Protein AF-A0A1X7I5N1-F1 (afdb_monomer_lite)

Radius of gyration: 33.95 Å; chains: 1; bounding box: 71×21×90 Å

Sequence (105 aa):
MADFQTIEEIEAWIAKNGEKAFNDNIDLGNFAGRRLENARAYRDRENERRASDTLERQAVAAEGAAAAAAEQTVINKNALTISKWALAVAVFALFVSIFVPIFRK

Foldseek 3Di:
DDLPPDPVVVVVVCVVPNPVVLVVCLVVVVDDDSSSVNSVVVVVVVVVVVVVVVVVVVVVVVVVVVVVVVVVVVVVVVVVVVVVVVVVVVVVVVVCVVVVVVVVD

Secondary structure (DSSP, 8-state):
-----SHHHHHHHHHHH-HHHHHHHHHTT-S-THHHHHHHHHHHHHHHHHHHHHHHHHHHHHHHHHHHHHHHHHHHHHHHHHHHHHHHHHHHHHHHHHHTTTTT-

Organism: NCBI:txid1515439

pLDDT: mean 75.58, std 13.78, range [45.69, 92.81]

Structure (mmCIF, N/CA/C/O backbone):
data_AF-A0A1X7I5N1-F1
#
_entry.id   AF-A0A1X7I5N1-F1
#
loop_
_atom_site.group_PDB
_atom_site.id
_atom_site.type_symbol
_atom_site.label_atom_id
_atom_site.label_alt_id
_atom_site.label_comp_id
_atom_site.label_asym_id
_atom_site.label_entity_id
_atom_site.label_seq_id
_atom_site.pdbx_PDB_ins_code
_atom_site.Cartn_x
_atom_site.Cartn_y
_atom_site.Cartn_z
_atom_site.occupancy
_atom_site.B_iso_or_equiv
_atom_site.auth_seq_id
_atom_site.auth_comp_id
_atom_site.auth_asym_id
_atom_site.auth_atom_id
_atom_site.pdbx_PDB_model_num
ATOM 1 N N . MET A 1 1 ? -16.144 1.271 28.125 1.00 55.72 1 MET A N 1
ATOM 2 C CA . MET A 1 1 ? -15.283 0.938 26.966 1.00 55.72 1 MET A CA 1
ATOM 3 C C . MET A 1 1 ? -15.203 2.186 26.102 1.00 55.72 1 MET A C 1
ATOM 5 O O . MET A 1 1 ? -16.230 2.830 25.981 1.00 55.72 1 MET A O 1
ATOM 9 N N . ALA A 1 2 ? -14.032 2.561 25.574 1.00 66.69 2 ALA A N 1
ATOM 10 C CA . ALA A 1 2 ? -13.933 3.698 24.650 1.00 66.69 2 ALA A CA 1
ATOM 11 C C . ALA A 1 2 ? -14.816 3.449 23.413 1.00 66.69 2 ALA A C 1
ATOM 13 O O . ALA A 1 2 ? -14.822 2.330 22.888 1.00 66.69 2 ALA A O 1
ATOM 14 N N . ASP A 1 3 ? -15.565 4.471 22.998 1.00 78.12 3 ASP A N 1
ATOM 15 C CA . ASP A 1 3 ? -16.550 4.419 21.904 1.00 78.12 3 ASP A CA 1
ATOM 16 C C . ASP A 1 3 ? -15.919 4.709 20.528 1.00 78.12 3 ASP A C 1
ATOM 18 O O . ASP A 1 3 ? -16.643 4.774 19.536 1.00 78.12 3 ASP A O 1
ATOM 22 N N . PHE A 1 4 ? -14.589 4.866 20.454 1.00 87.25 4 PHE A N 1
ATOM 23 C CA . PHE A 1 4 ? -13.873 5.277 19.240 1.00 87.25 4 PHE A CA 1
ATOM 24 C C . PHE A 1 4 ? -14.433 6.585 18.681 1.00 87.25 4 PHE A C 1
ATOM 26 O O . PHE A 1 4 ? -14.810 6.672 17.515 1.00 87.25 4 PHE A O 1
ATOM 33 N N . GLN A 1 5 ? -14.563 7.590 19.546 1.00 83.94 5 GLN A N 1
ATOM 34 C CA . GLN A 1 5 ? -15.144 8.879 19.172 1.00 83.94 5 GLN A CA 1
ATOM 35 C C . GLN A 1 5 ? -14.170 9.724 18.354 1.00 83.94 5 GLN A C 1
ATOM 37 O O . GLN A 1 5 ? -14.601 10.535 17.536 1.00 83.94 5 GLN A O 1
ATOM 42 N N . THR A 1 6 ? -12.867 9.519 18.549 1.00 88.19 6 THR A N 1
ATOM 43 C CA . THR A 1 6 ? -11.815 10.195 17.789 1.00 88.19 6 THR A CA 1
ATOM 44 C C . THR A 1 6 ? -10.959 9.196 17.024 1.00 88.19 6 THR A C 1
ATOM 46 O O . THR A 1 6 ? -10.869 8.015 17.368 1.00 88.19 6 THR A O 1
ATOM 49 N N . ILE A 1 7 ? -10.303 9.688 15.973 1.00 86.56 7 ILE A N 1
ATOM 50 C CA . ILE A 1 7 ? -9.329 8.903 15.210 1.00 86.56 7 ILE A CA 1
ATOM 51 C C . ILE A 1 7 ? -8.160 8.487 16.115 1.00 86.56 7 ILE A C 1
ATOM 53 O O . ILE A 1 7 ? -7.737 7.339 16.071 1.00 86.56 7 ILE A O 1
ATOM 57 N N . GLU A 1 8 ? -7.714 9.373 17.006 1.00 90.19 8 GLU A N 1
ATOM 58 C CA . GLU A 1 8 ? -6.634 9.107 17.964 1.00 90.19 8 GLU A CA 1
ATOM 59 C C . GLU A 1 8 ? -6.951 7.929 18.895 1.00 90.19 8 GLU A C 1
ATOM 61 O O . GLU A 1 8 ? -6.073 7.126 19.199 1.00 90.19 8 GLU A O 1
ATOM 66 N N . GLU A 1 9 ? -8.208 7.772 19.328 1.00 89.50 9 GLU A N 1
ATOM 67 C CA . GLU A 1 9 ? -8.620 6.613 20.129 1.00 89.50 9 GLU A CA 1
ATOM 68 C C . GLU A 1 9 ? -8.527 5.302 19.341 1.00 89.50 9 GLU A C 1
ATOM 70 O O . GLU A 1 9 ? -8.141 4.267 19.894 1.00 89.50 9 GLU A O 1
ATOM 75 N N . ILE A 1 10 ? -8.885 5.340 18.055 1.00 88.81 10 ILE A N 1
ATOM 76 C CA . ILE A 1 10 ? -8.791 4.189 17.155 1.00 88.81 10 ILE A CA 1
ATOM 77 C C . ILE A 1 10 ? -7.319 3.841 16.930 1.00 88.81 10 ILE A C 1
ATOM 79 O O . ILE A 1 10 ? -6.931 2.687 17.104 1.00 88.81 10 ILE A O 1
ATOM 83 N N . GLU A 1 11 ? -6.485 4.833 16.633 1.00 90.25 11 GLU A N 1
ATOM 84 C CA . GLU A 1 11 ? -5.049 4.659 16.411 1.00 90.25 11 GLU A CA 1
ATOM 85 C C . GLU A 1 11 ? -4.325 4.180 17.668 1.00 90.25 11 GLU A C 1
ATOM 87 O O . GLU A 1 11 ? -3.517 3.260 17.589 1.00 90.25 11 GLU A O 1
ATOM 92 N N . ALA A 1 12 ? -4.657 4.708 18.848 1.00 91.69 12 ALA A N 1
ATOM 93 C CA . ALA A 1 12 ? -4.111 4.225 20.114 1.00 91.69 12 ALA A CA 1
ATOM 94 C C . ALA A 1 12 ? -4.516 2.768 20.387 1.00 91.69 12 ALA A C 1
ATOM 96 O O . ALA A 1 12 ? -3.719 1.968 20.890 1.00 91.69 12 ALA A O 1
ATOM 97 N N . TRP A 1 13 ? -5.750 2.391 20.037 1.00 91.44 13 TRP A N 1
ATOM 98 C CA . TRP A 1 13 ? -6.199 1.007 20.149 1.00 91.44 13 TRP A CA 1
ATOM 99 C C . TRP A 1 13 ? -5.460 0.095 19.160 1.00 91.44 13 TRP A C 1
ATOM 101 O O . TRP A 1 13 ? -5.011 -0.982 19.561 1.00 91.44 13 TRP A O 1
ATOM 111 N N . ILE A 1 14 ? -5.287 0.527 17.907 1.00 91.88 14 ILE A N 1
ATOM 112 C CA . ILE A 1 14 ? -4.540 -0.194 16.866 1.00 91.88 14 ILE A CA 1
ATOM 113 C C . ILE A 1 14 ? -3.065 -0.326 17.253 1.00 91.88 14 ILE A C 1
ATOM 115 O O . ILE A 1 14 ? -2.512 -1.415 17.154 1.00 91.88 14 ILE A O 1
ATOM 119 N N . ALA A 1 15 ? -2.434 0.727 17.768 1.00 91.75 15 ALA A N 1
ATOM 120 C CA . ALA A 1 15 ? -1.042 0.700 18.213 1.00 91.75 15 ALA A CA 1
ATOM 121 C C . ALA A 1 15 ? -0.822 -0.311 19.349 1.00 91.75 15 ALA A C 1
ATOM 123 O O . ALA A 1 15 ? 0.225 -0.949 19.429 1.00 91.75 15 ALA A O 1
ATOM 124 N N . LYS A 1 16 ? -1.827 -0.488 20.216 1.00 91.94 16 LYS A N 1
ATOM 125 C CA . LYS A 1 16 ? -1.764 -1.413 21.351 1.00 91.94 16 LYS A CA 1
ATOM 126 C C . LYS A 1 16 ? -2.076 -2.868 20.986 1.00 91.94 16 LYS A C 1
ATOM 128 O O . LYS A 1 16 ? -1.485 -3.768 21.573 1.00 91.94 16 LYS A O 1
ATOM 133 N N . ASN A 1 17 ? -3.030 -3.108 20.084 1.00 91.88 17 ASN A N 1
ATOM 134 C CA . ASN A 1 17 ? -3.556 -4.456 19.801 1.00 91.88 17 ASN A CA 1
ATOM 135 C C . ASN A 1 17 ? -3.177 -4.983 18.407 1.00 91.88 17 ASN A C 1
ATOM 137 O O . ASN A 1 17 ? -3.336 -6.170 18.132 1.00 91.88 17 ASN A O 1
ATOM 141 N N . GLY A 1 18 ? -2.672 -4.116 17.537 1.00 90.38 18 GLY A N 1
ATOM 142 C CA . GLY A 1 18 ? -2.370 -4.398 16.142 1.00 90.38 18 GLY A CA 1
ATOM 143 C C . GLY A 1 18 ? -3.552 -4.151 15.202 1.00 90.38 18 GLY A C 1
ATOM 144 O O . GLY A 1 18 ? -4.720 -4.352 15.542 1.00 90.38 18 GLY A O 1
ATOM 145 N N . GLU A 1 19 ? -3.228 -3.770 13.966 1.00 90.06 19 GLU A N 1
ATOM 146 C CA . GLU A 1 19 ? -4.201 -3.535 12.890 1.00 90.06 19 GLU A CA 1
ATOM 147 C C . GLU A 1 19 ? -4.964 -4.813 12.511 1.00 90.06 19 GLU A C 1
ATOM 149 O O . GLU A 1 19 ? -6.169 -4.784 12.272 1.00 90.06 19 GLU A O 1
ATOM 154 N N . LYS A 1 20 ? -4.293 -5.973 12.536 1.00 90.44 20 LYS A N 1
ATOM 155 C CA . LYS A 1 20 ? -4.954 -7.259 12.2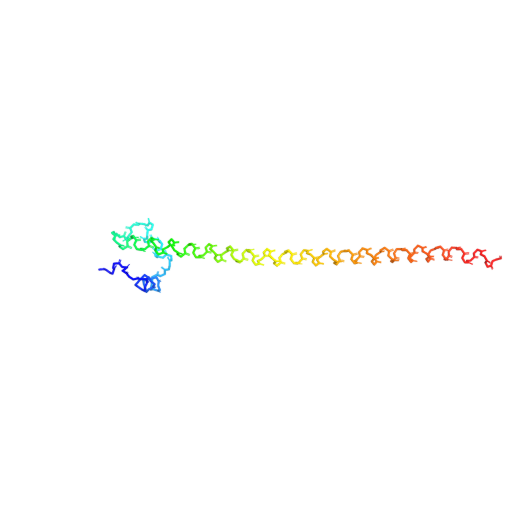84 1.00 90.44 20 LYS A CA 1
ATOM 156 C C . LYS A 1 20 ? -6.060 -7.526 13.304 1.00 90.44 20 LYS A C 1
ATOM 158 O O . LYS A 1 20 ? -7.173 -7.867 12.922 1.00 90.44 20 LYS A O 1
ATOM 163 N N . ALA A 1 21 ? -5.774 -7.318 14.590 1.00 90.38 21 ALA A N 1
ATOM 164 C CA . ALA A 1 21 ? -6.777 -7.487 15.632 1.00 90.38 21 ALA A CA 1
ATOM 165 C C . ALA A 1 21 ? -7.933 -6.495 15.453 1.00 90.38 21 ALA A C 1
ATOM 167 O O . ALA A 1 21 ? -9.073 -6.841 15.736 1.00 90.38 21 ALA A O 1
ATOM 168 N N . PHE A 1 22 ? -7.671 -5.278 14.975 1.00 92.38 22 PHE A N 1
ATOM 169 C CA . PHE A 1 22 ? -8.718 -4.291 14.711 1.00 92.38 22 PHE A CA 1
ATOM 170 C C . PHE A 1 22 ? -9.711 -4.782 13.659 1.00 92.38 22 PHE A C 1
ATOM 172 O O . PHE A 1 22 ? -10.913 -4.800 13.920 1.00 92.38 22 PHE A O 1
ATOM 179 N N . ASN A 1 23 ? -9.204 -5.254 12.520 1.00 91.31 23 ASN A N 1
ATOM 180 C CA . ASN A 1 23 ? -10.034 -5.791 11.445 1.00 91.31 23 ASN A CA 1
ATOM 181 C C . ASN A 1 23 ? -10.775 -7.059 11.884 1.00 91.31 23 ASN A C 1
ATOM 183 O O . ASN A 1 23 ? -11.992 -7.129 11.725 1.00 91.31 23 ASN A O 1
ATOM 187 N N . ASP A 1 24 ? -10.086 -7.988 12.554 1.00 92.81 24 ASP A N 1
ATOM 188 C CA . ASP A 1 24 ? -10.709 -9.203 13.090 1.00 92.81 24 ASP A CA 1
ATOM 189 C C . ASP A 1 24 ? -11.863 -8.850 14.053 1.00 92.81 24 ASP A C 1
ATOM 191 O O . ASP A 1 24 ? -12.923 -9.465 14.010 1.00 92.81 24 ASP A O 1
ATOM 195 N N . ASN A 1 25 ? -11.714 -7.820 14.896 1.00 90.31 25 ASN A N 1
ATOM 196 C CA . ASN A 1 25 ? -12.781 -7.387 15.807 1.00 90.31 25 ASN A CA 1
ATOM 197 C C . ASN A 1 25 ? -13.968 -6.710 15.099 1.00 90.31 25 ASN A C 1
ATOM 199 O O . ASN A 1 25 ? -15.094 -6.803 15.596 1.00 90.31 25 ASN A O 1
ATOM 203 N N . ILE A 1 26 ? -13.745 -6.047 13.960 1.00 90.75 26 ILE A N 1
ATOM 204 C CA . ILE A 1 26 ? -14.824 -5.512 13.114 1.00 90.75 26 ILE A CA 1
ATOM 205 C C . ILE A 1 26 ? -15.591 -6.661 12.452 1.00 90.75 26 ILE A C 1
ATOM 207 O O . ILE A 1 26 ? -16.824 -6.659 12.466 1.00 90.75 26 ILE A O 1
ATOM 211 N N . ASP A 1 27 ? -14.871 -7.627 11.883 1.00 90.38 27 ASP A N 1
ATOM 212 C CA . ASP A 1 27 ? -15.448 -8.694 11.062 1.00 90.38 27 ASP A CA 1
ATOM 213 C C . ASP A 1 27 ? -16.131 -9.773 11.915 1.00 90.38 27 ASP A C 1
ATOM 215 O O . ASP A 1 27 ? -17.209 -10.252 11.564 1.00 90.38 27 ASP A O 1
ATOM 219 N N . LEU A 1 28 ? -15.564 -10.097 13.081 1.00 90.56 28 LEU A N 1
ATOM 220 C CA . LEU A 1 28 ? -16.151 -11.031 14.048 1.00 90.56 28 LEU A CA 1
ATOM 221 C C . LEU A 1 28 ? -17.284 -10.407 14.881 1.00 90.56 28 LEU A 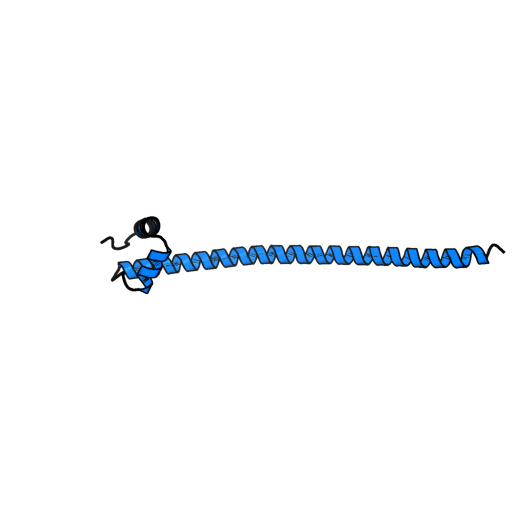C 1
ATOM 223 O O . LEU A 1 28 ? -17.894 -11.097 15.694 1.00 90.56 28 LEU A O 1
ATOM 227 N N . GLY A 1 29 ? -17.578 -9.114 14.699 1.00 86.06 29 GLY A N 1
ATOM 228 C CA . GLY A 1 29 ? -18.660 -8.428 15.412 1.00 86.06 29 GLY A CA 1
ATOM 229 C C . GLY A 1 29 ? -18.385 -8.196 16.901 1.00 86.06 2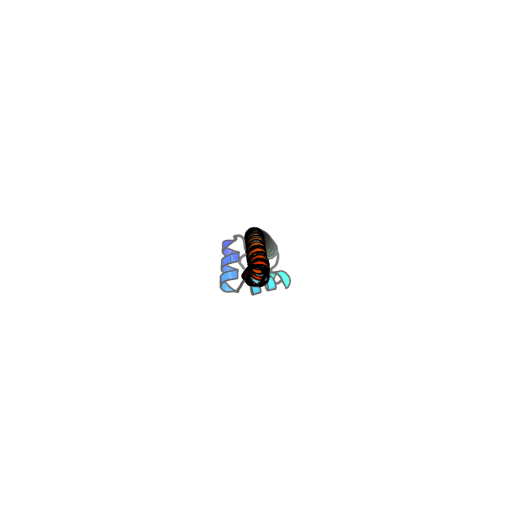9 GLY A C 1
ATOM 230 O O . GLY A 1 29 ? -19.317 -8.020 17.682 1.00 86.06 29 GLY A O 1
ATOM 231 N N . ASN A 1 30 ? -17.113 -8.178 17.308 1.00 87.69 30 ASN A N 1
ATOM 232 C CA . ASN A 1 30 ? -16.716 -7.915 18.694 1.00 87.69 30 ASN A CA 1
ATOM 233 C C . ASN A 1 30 ? -16.875 -6.432 19.072 1.00 87.69 30 ASN A C 1
ATOM 235 O O . ASN A 1 30 ? -16.966 -6.091 20.253 1.00 87.69 30 ASN A O 1
ATOM 239 N N . PHE A 1 31 ? -16.906 -5.534 18.082 1.00 89.69 31 PHE A N 1
ATOM 240 C CA . PHE A 1 31 ? -17.340 -4.153 18.277 1.00 89.69 31 PHE A CA 1
ATOM 241 C C . PHE A 1 31 ? -18.847 -4.029 18.060 1.00 89.69 31 PHE A C 1
ATOM 243 O O . PHE A 1 31 ? -19.403 -4.597 17.124 1.00 89.69 31 PHE A O 1
ATOM 250 N N . ALA A 1 32 ? -19.500 -3.232 18.905 1.00 86.12 32 ALA A N 1
ATOM 251 C CA . ALA A 1 32 ? -20.941 -3.015 18.862 1.00 86.12 32 ALA A CA 1
ATOM 252 C C . ALA A 1 32 ? -21.291 -1.521 18.851 1.00 86.12 32 ALA A C 1
ATOM 254 O O . ALA A 1 32 ? -20.538 -0.681 19.352 1.00 86.12 32 ALA A O 1
ATOM 255 N N . GLY A 1 33 ? -22.461 -1.200 18.293 1.00 87.81 33 GLY A N 1
ATOM 256 C CA . GLY A 1 33 ? -23.013 0.156 18.267 1.00 87.81 33 GLY A CA 1
ATOM 257 C C . GLY A 1 33 ? -22.110 1.168 17.558 1.00 87.81 33 GLY A C 1
ATOM 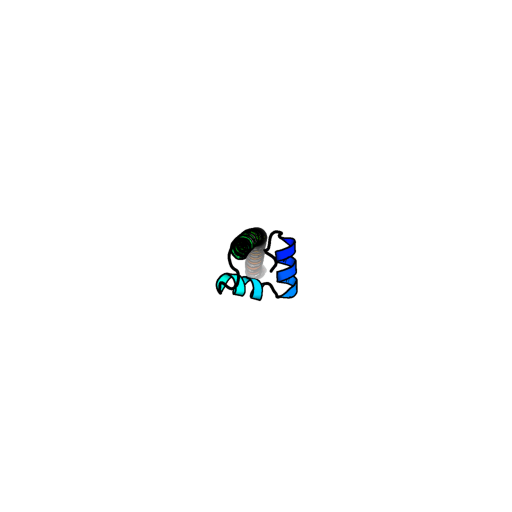258 O O . GLY A 1 33 ? -21.458 0.846 16.565 1.00 87.81 33 GLY A O 1
ATOM 259 N N . ARG A 1 34 ? -22.041 2.389 18.104 1.00 88.00 34 ARG A N 1
ATOM 260 C CA . ARG A 1 34 ? -21.253 3.507 17.545 1.00 88.00 34 ARG A CA 1
ATOM 261 C C . ARG A 1 34 ? -19.777 3.167 17.353 1.00 88.00 34 ARG A C 1
ATOM 263 O O . ARG A 1 34 ? -19.153 3.626 16.404 1.00 88.00 34 ARG A O 1
ATOM 270 N N . ARG A 1 35 ? -19.234 2.305 18.213 1.00 88.62 35 ARG A N 1
ATOM 271 C CA . ARG A 1 35 ? -17.848 1.856 18.112 1.00 88.62 35 ARG A CA 1
ATOM 272 C C . ARG A 1 35 ? -17.586 1.078 16.821 1.00 88.62 35 ARG A C 1
ATOM 274 O O . ARG A 1 35 ? -16.543 1.265 16.206 1.00 88.62 35 ARG A O 1
ATOM 281 N N . LEU A 1 36 ? -18.519 0.217 16.408 1.00 91.12 36 LEU A N 1
ATOM 282 C CA . LEU A 1 36 ? -18.412 -0.533 15.153 1.00 91.12 36 LEU A CA 1
ATOM 283 C C . LEU A 1 36 ? -18.555 0.390 13.941 1.00 91.12 36 LEU A C 1
ATOM 285 O O . LEU A 1 36 ? -17.809 0.251 12.976 1.00 91.12 36 LEU A O 1
ATOM 289 N N . GLU A 1 37 ? -19.498 1.329 14.000 1.00 90.88 37 GLU A N 1
ATOM 290 C CA . GLU A 1 37 ? -19.737 2.306 12.935 1.00 90.88 37 GLU A CA 1
ATOM 291 C C . GLU A 1 37 ? -18.492 3.166 12.680 1.00 90.88 37 GLU A C 1
ATOM 293 O O . GLU A 1 37 ? -17.997 3.227 11.555 1.00 90.88 37 GLU A O 1
ATOM 298 N N . ASN A 1 38 ? -17.903 3.714 13.745 1.00 91.50 38 ASN A N 1
ATOM 299 C CA . ASN A 1 38 ? -16.678 4.505 13.661 1.00 91.50 38 ASN A CA 1
ATOM 300 C C . ASN A 1 38 ? -15.477 3.670 13.199 1.00 91.50 38 ASN A C 1
ATOM 302 O O . ASN A 1 38 ? -14.675 4.140 12.391 1.00 91.50 38 ASN A O 1
ATOM 306 N N . ALA A 1 39 ? -15.367 2.418 13.659 1.00 89.31 39 ALA A N 1
ATOM 307 C CA . ALA A 1 39 ? -14.299 1.516 13.239 1.00 89.31 39 ALA A CA 1
ATOM 308 C C . ALA A 1 39 ? -14.372 1.183 11.737 1.00 89.31 39 ALA A C 1
ATOM 310 O O . ALA A 1 39 ? -13.350 1.200 11.052 1.00 89.31 39 ALA A O 1
ATOM 311 N N . ARG A 1 40 ? -15.579 0.941 11.206 1.00 91.56 40 ARG A N 1
ATOM 312 C CA . ARG A 1 40 ? -15.805 0.722 9.768 1.00 91.56 40 ARG A CA 1
ATOM 313 C C . ARG A 1 40 ? -15.497 1.974 8.957 1.00 91.56 40 ARG A C 1
ATOM 315 O O . ARG A 1 40 ? -14.719 1.898 8.016 1.00 91.56 40 ARG A O 1
ATOM 322 N N . ALA A 1 41 ? -16.009 3.128 9.382 1.00 91.56 41 ALA A N 1
ATOM 323 C CA . ALA A 1 41 ? -15.744 4.398 8.712 1.00 91.56 41 ALA A CA 1
ATOM 324 C C . ALA A 1 41 ? -14.250 4.768 8.696 1.00 91.56 41 ALA A C 1
ATOM 326 O O . ALA A 1 41 ? -13.792 5.455 7.785 1.00 91.56 41 ALA A O 1
ATOM 327 N N . TYR A 1 42 ? -13.482 4.361 9.710 1.00 91.31 42 TYR A N 1
ATOM 328 C CA . TYR A 1 42 ? -12.027 4.508 9.707 1.00 91.31 42 TYR A CA 1
ATOM 329 C C . TYR A 1 42 ? -11.366 3.552 8.706 1.00 91.31 42 TYR A C 1
ATOM 331 O O . TYR A 1 42 ? -10.581 3.994 7.870 1.00 91.31 42 TYR A O 1
ATOM 339 N N . ARG A 1 43 ? -11.726 2.262 8.743 1.00 90.81 43 ARG A N 1
ATOM 340 C CA . ARG A 1 43 ? -11.200 1.245 7.820 1.00 90.81 43 ARG A CA 1
ATOM 341 C C . ARG A 1 43 ? -11.442 1.616 6.357 1.00 90.81 43 ARG A C 1
ATOM 343 O O . ARG A 1 43 ? -10.543 1.470 5.537 1.00 90.81 43 ARG A O 1
ATOM 350 N N . ASP A 1 44 ? -12.637 2.093 6.035 1.00 90.38 44 ASP A N 1
ATOM 351 C CA . ASP A 1 44 ? -13.008 2.422 4.660 1.00 90.38 44 ASP A CA 1
ATOM 352 C C . ASP A 1 44 ? -12.193 3.622 4.143 1.00 90.38 44 ASP A C 1
ATOM 354 O O . ASP A 1 44 ? -11.615 3.542 3.061 1.00 90.38 44 ASP A O 1
ATOM 358 N N . ARG A 1 45 ? -12.008 4.668 4.966 1.00 88.31 45 ARG A N 1
ATOM 359 C CA . ARG A 1 45 ? -11.124 5.808 4.646 1.00 88.31 45 ARG A CA 1
ATOM 360 C C . ARG A 1 45 ? -9.671 5.387 4.428 1.00 88.31 45 ARG A C 1
ATOM 362 O O . ARG A 1 45 ? -9.013 5.869 3.509 1.00 88.31 45 ARG A O 1
ATOM 369 N N . GLU A 1 46 ? -9.163 4.488 5.264 1.00 88.38 46 GLU A N 1
ATOM 370 C CA . GLU A 1 46 ? -7.791 3.994 5.142 1.00 88.38 46 GLU A CA 1
ATOM 371 C C . GLU A 1 46 ? -7.611 3.122 3.887 1.00 88.38 46 GLU A C 1
ATOM 373 O O . GLU A 1 46 ? -6.600 3.225 3.191 1.00 88.38 46 GLU A O 1
ATOM 378 N N . ASN A 1 47 ? -8.615 2.316 3.534 1.00 86.62 47 ASN A N 1
ATOM 379 C CA . ASN A 1 47 ? -8.618 1.540 2.295 1.00 86.62 47 ASN A CA 1
ATOM 380 C C . ASN A 1 47 ? -8.647 2.437 1.052 1.00 86.62 47 ASN A C 1
ATOM 382 O O . ASN A 1 47 ? -7.899 2.181 0.109 1.00 86.62 47 ASN A O 1
ATOM 386 N N . GLU A 1 48 ? -9.464 3.492 1.048 1.00 83.75 48 GLU A N 1
ATOM 387 C CA . GLU A 1 48 ? -9.505 4.477 -0.041 1.00 83.75 48 GLU A CA 1
ATOM 388 C C . GLU A 1 48 ? -8.153 5.166 -0.222 1.00 83.75 48 GLU A C 1
ATOM 390 O O . GLU A 1 48 ? -7.638 5.256 -1.339 1.00 83.75 48 GLU A O 1
ATOM 395 N N . ARG A 1 49 ? -7.526 5.584 0.882 1.00 83.75 49 ARG A N 1
ATOM 396 C CA . ARG A 1 49 ? -6.195 6.190 0.850 1.00 83.75 49 ARG A CA 1
ATOM 397 C C . ARG A 1 49 ? -5.148 5.224 0.291 1.00 83.75 49 ARG A C 1
ATOM 399 O O . ARG A 1 49 ? -4.405 5.586 -0.614 1.00 83.75 49 ARG A O 1
ATOM 406 N N . ARG A 1 50 ? -5.123 3.972 0.757 1.00 79.94 50 ARG A N 1
ATOM 407 C CA . ARG A 1 50 ? -4.198 2.941 0.247 1.00 79.94 50 ARG A CA 1
ATOM 408 C C . ARG A 1 50 ? -4.437 2.612 -1.224 1.00 79.94 50 ARG A C 1
ATOM 410 O O . ARG A 1 50 ? -3.475 2.356 -1.949 1.00 79.94 50 ARG A O 1
ATOM 417 N N . ALA A 1 51 ? -5.690 2.615 -1.672 1.00 74.56 51 ALA A N 1
ATOM 418 C CA . ALA A 1 51 ? -6.029 2.444 -3.079 1.00 74.56 51 ALA A CA 1
ATOM 419 C C . ALA A 1 51 ? -5.489 3.612 -3.918 1.00 74.56 51 ALA A C 1
ATOM 421 O O . ALA A 1 51 ? -4.857 3.368 -4.944 1.00 74.56 51 ALA A O 1
ATOM 422 N N . SER A 1 52 ? -5.647 4.853 -3.447 1.00 73.69 52 SER A N 1
ATOM 423 C CA . SER A 1 52 ? -5.078 6.041 -4.094 1.00 73.69 52 SER A CA 1
ATOM 424 C C . SER A 1 52 ? -3.549 5.978 -4.168 1.00 73.69 52 SER A C 1
ATOM 426 O O . SER A 1 52 ? -2.988 6.120 -5.251 1.00 73.69 52 SER A O 1
ATOM 428 N N . ASP A 1 53 ? -2.874 5.663 -3.060 1.00 74.75 53 ASP A N 1
ATOM 429 C CA . ASP A 1 53 ? -1.409 5.541 -3.013 1.00 74.75 53 ASP A CA 1
ATOM 430 C C . ASP A 1 53 ? -0.903 4.424 -3.945 1.00 74.75 53 ASP A C 1
ATOM 432 O O . ASP A 1 53 ? 0.167 4.518 -4.550 1.00 74.75 53 ASP A O 1
ATOM 436 N N . THR A 1 54 ? -1.670 3.339 -4.075 1.00 70.38 54 THR A N 1
ATOM 437 C CA . THR A 1 54 ? -1.342 2.233 -4.982 1.00 70.38 54 THR A CA 1
ATOM 438 C C . THR A 1 54 ? -1.498 2.654 -6.440 1.00 70.38 54 THR A C 1
ATOM 440 O O . THR A 1 54 ? -0.630 2.335 -7.252 1.00 70.38 54 THR A O 1
ATOM 443 N N . LEU A 1 55 ? -2.562 3.387 -6.776 1.00 66.44 55 LEU A N 1
ATOM 444 C CA . LEU A 1 55 ? -2.774 3.932 -8.117 1.00 66.44 55 LEU A CA 1
ATOM 445 C C . LEU A 1 55 ? -1.684 4.940 -8.491 1.00 66.44 55 LEU A C 1
ATOM 447 O O . LEU A 1 55 ? -1.171 4.882 -9.604 1.00 66.44 55 LEU A O 1
ATOM 451 N N . GLU A 1 56 ? -1.269 5.799 -7.562 1.00 63.09 56 GLU A N 1
ATOM 452 C CA . GLU A 1 56 ? -0.179 6.752 -7.781 1.00 63.09 56 GLU A CA 1
ATOM 453 C C . GLU A 1 56 ? 1.155 6.031 -8.023 1.00 63.09 56 GLU A C 1
ATOM 455 O O . GLU A 1 56 ? 1.852 6.312 -8.995 1.00 63.09 56 GLU A O 1
ATOM 460 N N . ARG A 1 57 ? 1.483 5.010 -7.220 1.00 59.91 57 ARG A N 1
ATOM 461 C CA . ARG A 1 57 ? 2.684 4.187 -7.450 1.00 59.91 57 ARG A CA 1
ATOM 462 C C . ARG A 1 57 ? 2.633 3.429 -8.772 1.00 59.91 57 ARG A C 1
ATOM 464 O O . ARG A 1 57 ? 3.666 3.289 -9.423 1.00 59.91 57 ARG A O 1
ATOM 471 N N . GLN A 1 58 ? 1.464 2.932 -9.172 1.00 63.41 58 GLN A N 1
ATOM 472 C CA . GLN A 1 58 ? 1.290 2.281 -10.471 1.00 63.41 58 GLN A CA 1
ATOM 473 C C . GLN A 1 58 ? 1.427 3.274 -11.624 1.00 63.41 58 GLN A C 1
ATOM 475 O O . GLN A 1 58 ? 2.044 2.928 -12.626 1.00 63.41 58 GLN A O 1
ATOM 480 N N . ALA A 1 59 ? 0.924 4.501 -11.477 1.00 60.50 59 ALA A N 1
ATOM 481 C CA . ALA A 1 59 ? 1.109 5.565 -12.456 1.00 60.50 59 ALA A CA 1
ATOM 482 C C . ALA A 1 59 ? 2.595 5.923 -12.605 1.00 60.50 59 ALA A C 1
ATOM 484 O O . ALA A 1 59 ? 3.114 5.892 -13.716 1.00 60.50 59 ALA A O 1
ATOM 485 N N . VAL A 1 60 ? 3.314 6.122 -11.496 1.00 65.19 60 VAL A N 1
ATOM 486 C CA . VAL A 1 60 ? 4.764 6.387 -11.510 1.00 65.19 60 VAL A CA 1
ATOM 487 C C . VAL A 1 60 ? 5.549 5.215 -12.114 1.00 65.19 60 VAL A C 1
ATOM 489 O O . VAL A 1 60 ? 6.472 5.415 -12.904 1.00 65.19 60 VAL A O 1
ATOM 492 N N . ALA A 1 61 ? 5.180 3.971 -11.796 1.00 59.50 61 ALA A N 1
ATOM 493 C CA . ALA A 1 61 ? 5.806 2.790 -12.389 1.00 59.50 61 ALA A CA 1
ATOM 494 C C . ALA A 1 61 ? 5.506 2.662 -13.894 1.00 59.50 61 ALA A C 1
ATOM 496 O O . ALA A 1 61 ? 6.387 2.273 -14.662 1.00 59.50 61 ALA A O 1
ATOM 497 N N . ALA A 1 62 ? 4.292 3.007 -14.327 1.00 57.59 62 ALA A N 1
ATOM 498 C CA . ALA A 1 62 ? 3.903 3.021 -15.734 1.00 57.59 62 ALA A CA 1
ATOM 499 C C . ALA A 1 62 ? 4.633 4.125 -16.515 1.00 57.59 62 ALA A C 1
ATOM 501 O O . ALA A 1 62 ? 5.100 3.872 -17.625 1.00 57.59 62 ALA A O 1
ATOM 502 N N . GLU A 1 63 ? 4.804 5.310 -15.927 1.00 58.75 63 GLU A N 1
ATOM 503 C CA . GLU A 1 63 ? 5.613 6.394 -16.493 1.00 58.75 63 GLU A CA 1
ATOM 504 C C . GLU A 1 63 ? 7.085 5.982 -16.628 1.00 58.75 63 GLU A C 1
ATOM 506 O O . GLU A 1 63 ? 7.683 6.152 -17.693 1.00 58.75 63 GLU A O 1
ATOM 511 N N . GLY A 1 64 ? 7.654 5.343 -15.600 1.00 58.34 64 GLY A N 1
ATOM 512 C CA . GLY A 1 64 ? 9.009 4.789 -15.650 1.00 58.34 64 GLY A CA 1
ATOM 513 C C . GLY A 1 64 ? 9.176 3.698 -16.715 1.00 58.34 64 GLY A C 1
ATOM 514 O O . GLY A 1 64 ? 10.170 3.683 -17.444 1.00 58.34 64 GLY A O 1
ATOM 515 N N . ALA A 1 65 ? 8.188 2.812 -16.866 1.00 57.75 65 ALA A N 1
ATOM 516 C CA . ALA A 1 65 ? 8.200 1.761 -17.883 1.00 57.75 65 ALA A CA 1
ATOM 517 C C . ALA A 1 65 ? 8.054 2.323 -19.309 1.00 57.75 65 ALA A C 1
ATOM 519 O O . ALA A 1 65 ? 8.717 1.843 -20.230 1.00 57.75 65 ALA A O 1
ATOM 520 N N . ALA A 1 66 ? 7.235 3.360 -19.498 1.00 57.41 66 ALA A N 1
ATOM 521 C CA . ALA A 1 66 ? 7.091 4.048 -20.778 1.00 57.41 66 ALA A CA 1
ATOM 522 C C . ALA A 1 66 ? 8.381 4.785 -21.178 1.00 57.41 66 ALA A C 1
ATOM 524 O O . ALA A 1 66 ? 8.794 4.712 -22.338 1.00 57.41 66 ALA A O 1
ATOM 525 N N . ALA A 1 67 ? 9.057 5.429 -20.221 1.00 57.72 67 ALA A N 1
ATOM 526 C CA . ALA A 1 67 ? 10.353 6.068 -20.444 1.00 57.72 67 ALA A CA 1
ATOM 527 C C . ALA A 1 67 ? 11.442 5.046 -20.820 1.00 57.72 67 ALA A C 1
ATOM 529 O O . ALA A 1 67 ? 12.144 5.232 -21.816 1.00 57.72 67 ALA A O 1
ATOM 530 N N . ALA A 1 68 ? 11.523 3.921 -20.102 1.00 57.34 68 ALA A N 1
ATOM 531 C CA . ALA A 1 68 ? 12.467 2.845 -20.406 1.00 57.34 68 ALA A CA 1
ATOM 532 C C . ALA A 1 68 ? 12.189 2.185 -21.772 1.00 57.34 68 ALA A C 1
ATOM 534 O O . ALA A 1 68 ? 13.115 1.880 -22.526 1.00 57.34 68 ALA A O 1
ATOM 535 N N . ALA A 1 69 ? 10.917 2.006 -22.141 1.00 55.75 69 ALA A N 1
ATOM 536 C CA . ALA A 1 69 ? 10.540 1.486 -23.454 1.00 55.75 69 ALA A CA 1
ATOM 537 C C . ALA A 1 69 ? 10.932 2.450 -24.590 1.00 55.75 69 ALA A C 1
ATOM 539 O O . ALA A 1 69 ? 11.434 2.012 -25.631 1.00 55.75 69 ALA A O 1
ATOM 540 N N . ALA A 1 70 ? 10.758 3.760 -24.393 1.00 57.78 70 ALA A N 1
ATOM 541 C CA . ALA A 1 70 ? 11.195 4.771 -25.351 1.00 57.78 70 ALA A CA 1
ATOM 542 C C . ALA A 1 70 ? 12.722 4.744 -25.539 1.00 57.78 70 ALA A C 1
ATOM 544 O O . ALA A 1 70 ? 13.200 4.708 -26.676 1.00 57.78 70 ALA A O 1
ATOM 545 N N . GLU A 1 71 ? 13.488 4.655 -24.452 1.00 58.97 71 GLU A N 1
ATOM 546 C CA . GLU A 1 71 ? 14.950 4.564 -24.500 1.00 58.97 71 GLU A CA 1
ATOM 547 C C . GLU A 1 71 ? 15.424 3.289 -25.221 1.00 58.97 71 GLU A C 1
ATOM 549 O O . GLU A 1 71 ? 16.271 3.347 -26.119 1.00 58.97 71 GLU A O 1
ATOM 554 N N . GLN A 1 72 ? 14.784 2.147 -24.951 1.00 55.75 72 GLN A N 1
ATOM 555 C CA . GLN A 1 72 ? 15.091 0.879 -25.615 1.00 55.75 72 GLN A CA 1
ATOM 556 C C . GLN A 1 72 ? 14.840 0.933 -27.132 1.00 55.75 72 GLN A C 1
ATOM 558 O O . GLN A 1 72 ? 15.605 0.360 -27.913 1.00 55.75 72 GLN A O 1
ATOM 563 N N . THR A 1 73 ? 13.804 1.647 -27.592 1.00 58.50 73 THR A N 1
ATOM 564 C CA . THR A 1 73 ? 13.559 1.812 -29.037 1.00 58.50 73 THR A CA 1
ATOM 565 C C . THR A 1 73 ? 14.611 2.679 -29.730 1.00 58.50 73 THR A C 1
ATOM 567 O O . THR A 1 73 ? 14.960 2.400 -30.881 1.00 58.50 73 THR A O 1
ATOM 570 N N . VAL A 1 74 ? 15.157 3.691 -29.050 1.00 60.06 74 VAL A N 1
ATOM 571 C CA . VAL A 1 74 ? 16.253 4.524 -29.575 1.00 60.06 74 VAL A CA 1
ATOM 572 C C . VAL A 1 74 ? 17.549 3.717 -29.648 1.00 60.06 74 VAL A C 1
ATOM 574 O O . VAL A 1 74 ? 18.212 3.718 -30.688 1.00 60.06 74 VAL A O 1
ATOM 577 N N . ILE A 1 75 ? 17.867 2.954 -28.600 1.00 60.25 75 ILE A N 1
ATOM 578 C CA . ILE A 1 75 ? 19.037 2.066 -28.571 1.00 60.25 75 ILE A CA 1
ATOM 579 C C . ILE A 1 75 ? 18.948 1.021 -29.690 1.00 60.25 75 ILE A C 1
ATOM 581 O O . ILE A 1 75 ? 19.900 0.857 -30.453 1.00 60.25 75 ILE A O 1
ATOM 585 N N . ASN A 1 76 ? 17.791 0.377 -29.865 1.00 56.47 76 ASN A N 1
ATOM 586 C CA . ASN A 1 76 ? 17.597 -0.622 -30.918 1.00 56.47 76 ASN A CA 1
ATOM 587 C C . ASN A 1 76 ? 17.723 -0.020 -32.329 1.00 56.47 76 ASN A C 1
ATOM 589 O O . ASN A 1 76 ? 18.308 -0.650 -33.211 1.00 56.47 76 ASN A O 1
ATOM 593 N N . LYS A 1 77 ? 17.236 1.210 -32.558 1.00 58.84 77 LYS A N 1
ATOM 594 C CA . LYS A 1 77 ? 17.407 1.924 -33.840 1.00 58.84 77 LYS A CA 1
ATOM 595 C C . LYS A 1 77 ? 18.871 2.273 -34.121 1.00 58.84 77 LYS A C 1
ATOM 597 O O . LYS A 1 77 ? 19.334 2.105 -35.254 1.00 58.84 77 LYS A O 1
ATOM 602 N N . ASN A 1 78 ? 19.606 2.717 -33.105 1.00 63.06 78 ASN A N 1
ATOM 603 C CA . ASN A 1 78 ? 21.027 3.036 -33.230 1.00 63.06 78 ASN A CA 1
ATOM 604 C C . ASN A 1 78 ? 21.862 1.774 -33.479 1.00 63.06 78 ASN A C 1
ATOM 606 O O . ASN A 1 78 ? 22.676 1.758 -34.403 1.00 63.06 78 ASN A O 1
ATOM 610 N N . ALA A 1 79 ? 21.594 0.688 -32.748 1.00 58.66 79 ALA A N 1
ATOM 611 C CA . ALA A 1 79 ? 22.235 -0.607 -32.961 1.00 58.66 79 ALA A CA 1
ATOM 612 C C . ALA A 1 79 ? 22.001 -1.128 -34.389 1.00 58.66 79 ALA A C 1
ATOM 614 O O . ALA A 1 79 ? 22.956 -1.484 -35.076 1.00 58.66 79 ALA A O 1
ATOM 615 N N . LEU A 1 80 ? 20.760 -1.072 -34.892 1.00 63.25 80 LEU A N 1
ATOM 616 C CA . LEU A 1 80 ? 20.442 -1.462 -36.272 1.00 63.25 80 LEU A CA 1
ATOM 617 C C . LEU A 1 80 ? 21.193 -0.627 -37.316 1.00 63.25 80 LEU A C 1
ATOM 619 O O . LEU A 1 80 ? 21.606 -1.151 -38.349 1.00 63.25 80 LEU A O 1
ATOM 623 N N . THR A 1 81 ? 21.360 0.671 -37.069 1.00 70.12 81 THR A N 1
ATOM 624 C CA . THR A 1 81 ? 22.067 1.577 -37.985 1.00 70.12 81 THR A CA 1
ATOM 625 C C . THR A 1 81 ? 23.562 1.261 -38.021 1.00 70.12 81 THR A C 1
ATOM 627 O O . THR A 1 81 ? 24.144 1.177 -39.103 1.00 70.12 81 THR A O 1
ATOM 630 N N . ILE A 1 82 ? 24.165 0.998 -36.860 1.00 68.00 82 ILE A N 1
ATOM 631 C CA . ILE A 1 82 ? 25.5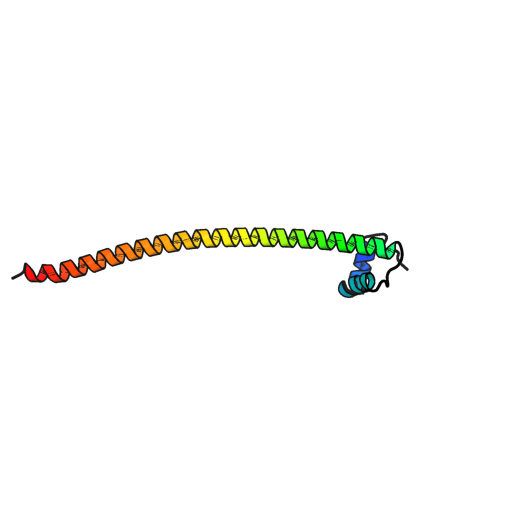71 0.593 -36.742 1.00 68.00 82 ILE A CA 1
ATOM 632 C C . ILE A 1 82 ? 25.800 -0.765 -37.417 1.00 68.00 82 ILE A C 1
ATOM 634 O O . ILE A 1 82 ? 26.725 -0.900 -38.216 1.00 68.00 82 ILE A O 1
ATOM 638 N N . SER A 1 83 ? 24.931 -1.753 -37.179 1.00 60.88 83 SER A N 1
ATOM 639 C CA . SER A 1 83 ? 25.032 -3.068 -37.825 1.00 60.88 83 SER A CA 1
ATOM 640 C C . SER A 1 83 ? 24.893 -2.989 -39.348 1.00 60.88 83 SER A C 1
ATOM 642 O O . SER A 1 83 ? 25.615 -3.688 -40.056 1.00 60.88 83 SER A O 1
ATOM 644 N N . LYS A 1 84 ? 24.025 -2.113 -39.879 1.00 71.12 84 LYS A N 1
ATOM 645 C CA . LYS A 1 84 ? 23.907 -1.881 -41.331 1.00 71.12 84 LYS A CA 1
ATOM 646 C C . LYS A 1 84 ? 25.183 -1.290 -41.931 1.00 71.12 84 LYS A C 1
ATOM 648 O O . LYS A 1 84 ? 25.617 -1.746 -42.986 1.00 71.12 84 LYS A O 1
ATOM 653 N N . TRP A 1 85 ? 25.798 -0.316 -41.262 1.00 74.81 85 TRP A N 1
ATOM 654 C CA . TRP A 1 85 ? 27.078 0.252 -41.694 1.00 74.81 85 TRP A CA 1
ATOM 655 C C . TRP A 1 85 ? 28.213 -0.769 -41.637 1.00 74.81 85 TRP A C 1
ATOM 657 O O . TRP A 1 85 ? 28.965 -0.896 -42.599 1.00 74.81 85 TRP A O 1
ATOM 667 N N . ALA A 1 86 ? 28.301 -1.543 -40.555 1.00 70.12 86 ALA A N 1
ATOM 668 C CA . ALA A 1 86 ? 29.293 -2.606 -40.424 1.00 70.12 86 ALA A CA 1
ATOM 669 C C . ALA A 1 86 ? 29.141 -3.665 -41.530 1.00 70.12 86 ALA A C 1
ATOM 671 O O . ALA A 1 86 ? 30.135 -4.078 -42.126 1.00 70.12 86 ALA A O 1
ATOM 672 N N . LEU A 1 87 ? 27.902 -4.049 -41.861 1.00 70.56 87 LEU A N 1
ATOM 673 C CA . LEU A 1 87 ? 27.614 -4.959 -42.970 1.00 70.56 87 LEU A CA 1
ATOM 674 C C . LEU A 1 87 ? 28.054 -4.362 -44.314 1.00 70.56 87 LEU A C 1
ATOM 676 O O . LEU A 1 87 ? 28.710 -5.043 -45.096 1.00 70.56 87 LEU A O 1
ATOM 680 N N . ALA A 1 88 ? 27.737 -3.090 -44.576 1.00 73.75 88 ALA A N 1
ATOM 681 C CA . ALA A 1 88 ? 28.136 -2.411 -45.807 1.00 73.75 88 ALA A CA 1
ATOM 682 C C . ALA A 1 88 ? 29.667 -2.355 -45.964 1.00 73.75 88 ALA A C 1
ATOM 684 O O . ALA A 1 88 ? 30.187 -2.637 -47.043 1.00 73.75 88 ALA A O 1
ATOM 685 N N . VAL A 1 89 ? 30.393 -2.068 -44.878 1.00 78.75 89 VAL A N 1
ATOM 686 C CA . VAL A 1 89 ? 31.864 -2.071 -44.856 1.00 78.75 89 VAL A CA 1
ATOM 687 C C . VAL A 1 89 ? 32.421 -3.478 -45.081 1.00 78.75 89 VAL A C 1
ATOM 689 O O . VAL A 1 89 ? 33.350 -3.641 -45.868 1.00 78.75 89 VAL A O 1
ATOM 692 N N . ALA A 1 90 ? 31.847 -4.505 -44.448 1.00 72.69 90 ALA A N 1
ATOM 693 C CA . ALA A 1 90 ? 32.283 -5.890 -44.623 1.00 72.69 90 ALA A CA 1
ATOM 694 C C . ALA A 1 90 ? 32.070 -6.389 -46.063 1.00 72.69 90 ALA A C 1
ATOM 696 O O . ALA A 1 90 ? 32.962 -7.009 -46.644 1.00 72.69 90 ALA A O 1
ATOM 697 N N . VAL A 1 91 ? 30.920 -6.069 -46.665 1.00 77.94 91 VAL A N 1
ATOM 698 C CA . VAL A 1 91 ? 30.632 -6.370 -48.074 1.00 77.94 91 VAL A CA 1
ATOM 699 C C . VAL A 1 91 ? 31.622 -5.640 -48.981 1.00 77.94 91 VAL A C 1
ATOM 701 O O . VAL A 1 91 ? 32.226 -6.266 -49.848 1.00 77.94 91 VAL A O 1
ATOM 704 N N . PHE A 1 92 ? 31.867 -4.347 -48.754 1.00 78.69 92 PHE A N 1
ATOM 705 C CA . PHE A 1 92 ? 32.842 -3.582 -49.532 1.00 78.69 92 PHE A CA 1
ATOM 706 C C . PHE A 1 92 ? 34.265 -4.153 -49.416 1.00 78.69 92 PHE A C 1
ATOM 708 O O . PHE A 1 92 ? 34.952 -4.291 -50.425 1.00 78.69 92 PHE A O 1
ATOM 715 N N . ALA A 1 93 ? 34.695 -4.556 -48.219 1.00 75.38 93 ALA A N 1
ATOM 716 C CA . ALA A 1 93 ? 36.000 -5.177 -48.002 1.00 75.38 93 ALA A CA 1
ATOM 717 C C . ALA A 1 93 ? 36.148 -6.516 -48.748 1.00 75.38 93 ALA A C 1
ATOM 719 O O . ALA A 1 93 ? 37.208 -6.779 -49.317 1.00 75.38 93 ALA A O 1
ATOM 720 N N . LEU A 1 94 ? 35.087 -7.332 -48.798 1.00 71.25 94 LEU A N 1
ATOM 721 C CA . LEU A 1 94 ? 35.042 -8.552 -49.613 1.00 71.25 94 LEU A CA 1
ATOM 722 C C . LEU A 1 94 ? 35.138 -8.245 -51.112 1.00 71.25 94 LEU A C 1
ATOM 724 O O . LEU A 1 94 ? 35.877 -8.912 -51.830 1.00 71.25 94 LEU A O 1
ATOM 728 N N . PHE A 1 95 ? 34.444 -7.215 -51.596 1.00 74.88 95 PHE A N 1
ATOM 729 C CA . PHE A 1 95 ? 34.572 -6.786 -52.990 1.00 74.88 95 PHE A CA 1
ATOM 730 C C . PHE A 1 95 ? 35.999 -6.320 -53.308 1.00 74.88 95 PHE A C 1
ATOM 732 O O . PHE A 1 95 ? 36.591 -6.761 -54.289 1.00 74.88 95 PHE A O 1
ATOM 739 N N . VAL A 1 96 ? 36.603 -5.486 -52.462 1.00 74.69 96 VAL A N 1
ATOM 740 C CA . VAL A 1 96 ? 37.979 -5.009 -52.663 1.00 74.69 96 VAL A CA 1
ATOM 741 C C . VAL A 1 96 ? 38.982 -6.167 -52.643 1.00 74.69 96 VAL A C 1
ATOM 743 O O . VAL A 1 96 ? 39.850 -6.228 -53.512 1.00 74.69 96 VAL A O 1
ATOM 746 N N . SER A 1 97 ? 38.861 -7.118 -51.712 1.00 69.06 97 SER A N 1
ATOM 747 C CA . SER A 1 97 ? 39.797 -8.246 -51.612 1.00 69.06 97 SER A CA 1
ATOM 748 C C . SER A 1 97 ? 39.724 -9.205 -52.803 1.00 69.06 97 SER A C 1
ATOM 750 O O . SER A 1 97 ? 40.743 -9.788 -53.168 1.00 69.06 97 SER A O 1
ATOM 752 N N . ILE A 1 98 ? 38.558 -9.333 -53.441 1.00 70.94 98 ILE A N 1
ATOM 753 C CA . ILE A 1 98 ? 38.369 -10.162 -54.637 1.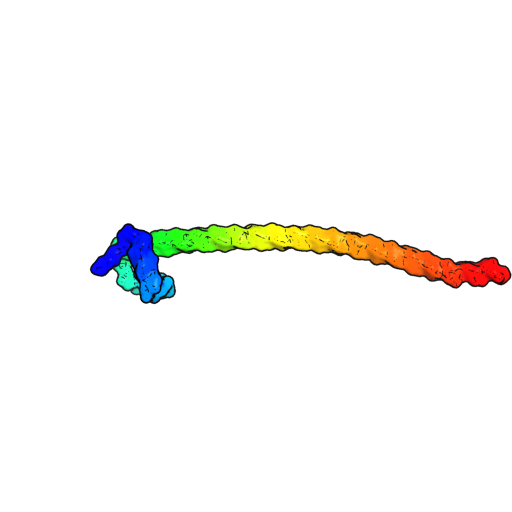00 70.94 98 ILE A CA 1
ATOM 754 C C . ILE A 1 98 ? 38.855 -9.435 -55.898 1.00 70.94 98 ILE A C 1
ATOM 756 O O . ILE A 1 98 ? 39.514 -10.042 -56.739 1.00 70.94 98 ILE A O 1
ATOM 760 N N . PHE A 1 99 ? 38.571 -8.137 -56.039 1.00 59.91 99 PHE A N 1
ATOM 761 C CA . PHE A 1 99 ? 38.840 -7.405 -57.282 1.00 59.91 99 PHE A CA 1
ATOM 762 C C . PHE A 1 99 ? 40.255 -6.808 -57.373 1.00 59.91 99 PHE A C 1
ATOM 764 O O . PHE A 1 99 ? 40.842 -6.805 -58.454 1.00 59.91 99 PHE A O 1
ATOM 771 N N . VAL A 1 100 ? 40.861 -6.358 -56.268 1.00 59.16 100 VAL A N 1
ATOM 772 C CA . VAL A 1 100 ? 42.237 -5.812 -56.267 1.00 59.16 100 VAL A CA 1
ATOM 773 C C . VAL A 1 100 ? 43.306 -6.790 -56.795 1.00 59.16 100 VAL A C 1
ATOM 775 O O . VAL A 1 100 ? 44.166 -6.343 -57.557 1.00 59.16 100 VAL A O 1
ATOM 778 N N . PRO A 1 101 ? 43.305 -8.098 -56.467 1.00 57.88 101 PRO A N 1
ATOM 779 C CA . PRO A 1 101 ? 44.302 -9.024 -57.012 1.00 57.88 101 PRO A CA 1
ATOM 780 C C . PRO A 1 101 ? 44.081 -9.378 -58.492 1.00 57.88 101 PRO A C 1
ATOM 782 O O . PRO A 1 101 ? 45.020 -9.840 -59.136 1.00 57.88 101 PRO A O 1
ATOM 785 N N . ILE A 1 102 ? 42.884 -9.152 -59.048 1.00 56.25 102 ILE A N 1
ATOM 786 C CA . ILE A 1 102 ? 42.565 -9.451 -60.456 1.00 56.25 102 ILE A CA 1
ATOM 787 C C . ILE A 1 102 ? 43.120 -8.369 -61.395 1.00 56.25 102 ILE A C 1
ATOM 789 O O . ILE A 1 102 ? 43.613 -8.694 -62.467 1.00 56.25 102 ILE A O 1
ATOM 793 N N . PHE A 1 103 ? 43.116 -7.099 -60.980 1.00 56.47 103 PHE A N 1
ATOM 794 C CA . PHE A 1 103 ? 43.636 -5.977 -61.781 1.00 56.47 103 PHE A CA 1
ATOM 795 C C . PHE A 1 103 ? 45.154 -5.752 -61.665 1.00 56.47 103 PHE A C 1
ATOM 797 O O . PHE A 1 103 ? 45.695 -4.858 -62.311 1.00 56.47 103 PHE A O 1
ATOM 804 N N . ARG A 1 104 ? 45.849 -6.528 -60.823 1.00 54.62 104 ARG A N 1
ATOM 805 C CA . ARG A 1 104 ? 47.308 -6.448 -60.618 1.00 54.62 104 ARG A CA 1
ATOM 806 C C . ARG A 1 104 ? 48.110 -7.503 -61.397 1.00 54.62 104 ARG A C 1
ATOM 808 O O . ARG A 1 104 ? 49.309 -7.623 -61.150 1.00 54.62 104 ARG A O 1
ATOM 815 N N . LYS A 1 105 ? 47.470 -8.260 -62.293 1.00 45.69 105 LYS A N 1
ATOM 816 C CA . LYS A 1 105 ? 48.123 -9.187 -63.230 1.00 45.69 105 LYS A CA 1
ATOM 817 C C . LYS A 1 105 ? 48.170 -8.616 -64.637 1.00 45.69 105 LYS A C 1
ATOM 819 O O . LYS A 1 105 ? 47.160 -8.006 -65.042 1.00 45.69 105 LYS A O 1
#